Protein AF-A0A2E5JDM8-F1 (afdb_monomer_lite)

Secondary structure (DSSP, 8-state):
-EEEEEEE-TTSSHHHHHHHHHHTT-SSEEEEEEETTEEEEEETTEEEEEEEEET-GGGHHHHHHHHHT-SEEEEEESSSTTHHHHHHHHHHH-TT--EEEEE--TT-TTS---S--SEE-BTTTTBSGGGHHHHHGGGSPPPSS---HHHHHHHHHHHHTT--

pLDDT: mean 77.72, std 14.6, range [31.81, 95.44]

Structure (mmCIF, N/CA/C/O backbone):
data_AF-A0A2E5JDM8-F1
#
_entry.id   AF-A0A2E5JDM8-F1
#
loop_
_atom_site.group_PDB
_atom_site.id
_atom_site.type_symbol
_atom_site.label_atom_id
_atom_site.label_alt_id
_atom_site.label_comp_id
_atom_site.label_asym_id
_atom_site.label_entity_id
_atom_site.label_seq_id
_atom_site.pdbx_PDB_ins_code
_atom_site.Cartn_x
_atom_site.Cartn_y
_atom_site.Cartn_z
_atom_site.occupancy
_atom_site.B_iso_or_equiv
_atom_site.auth_seq_id
_atom_site.auth_comp_id
_atom_site.auth_asym_id
_atom_site.auth_atom_id
_atom_site.pdbx_PDB_model_num
ATOM 1 N N . MET A 1 1 ? -10.784 5.449 12.314 1.00 76.56 1 MET A N 1
ATOM 2 C CA . MET A 1 1 ? -9.840 5.458 11.168 1.00 76.56 1 MET A CA 1
ATOM 3 C C . MET A 1 1 ? -9.690 4.045 10.631 1.00 76.56 1 MET A C 1
ATOM 5 O O . MET A 1 1 ? -9.715 3.125 11.434 1.00 76.56 1 MET A O 1
ATOM 9 N N . GLN A 1 2 ? -9.542 3.880 9.316 1.00 86.88 2 GLN A N 1
ATOM 10 C CA . GLN A 1 2 ? -9.219 2.594 8.688 1.00 86.88 2 GLN A CA 1
ATOM 11 C C . GLN A 1 2 ? -7.742 2.549 8.290 1.00 86.88 2 GLN A C 1
ATOM 13 O O . GLN A 1 2 ? -7.197 3.552 7.832 1.00 86.88 2 GLN A O 1
ATOM 18 N N . ASN A 1 3 ? -7.095 1.401 8.435 1.00 87.00 3 ASN A N 1
ATOM 19 C CA . ASN A 1 3 ? -5.678 1.216 8.151 1.00 87.00 3 ASN A CA 1
ATOM 20 C C . ASN A 1 3 ? -5.472 0.479 6.829 1.00 87.00 3 ASN A C 1
ATOM 22 O O . ASN A 1 3 ? -5.882 -0.674 6.676 1.00 87.00 3 ASN A O 1
ATOM 26 N N . ILE A 1 4 ? -4.782 1.133 5.894 1.00 91.00 4 ILE A N 1
ATOM 27 C CA . ILE A 1 4 ? -4.318 0.517 4.653 1.00 91.00 4 ILE A CA 1
ATOM 28 C C . ILE A 1 4 ? -2.809 0.324 4.727 1.00 91.00 4 ILE A C 1
ATOM 30 O O . ILE A 1 4 ? -2.048 1.275 4.926 1.00 91.00 4 ILE A O 1
ATOM 34 N N . ILE A 1 5 ? -2.373 -0.914 4.517 1.00 89.12 5 ILE A N 1
ATOM 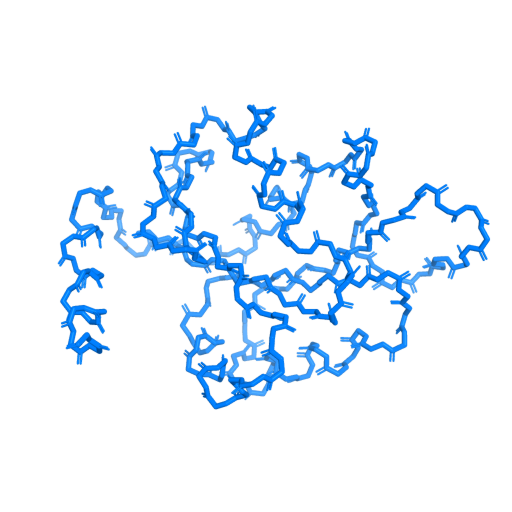35 C CA . ILE A 1 5 ? -0.952 -1.263 4.500 1.00 89.12 5 ILE A CA 1
ATOM 36 C C . ILE A 1 5 ? -0.479 -1.399 3.064 1.00 89.12 5 ILE A C 1
ATOM 38 O O . ILE A 1 5 ? -1.120 -2.063 2.251 1.00 89.12 5 ILE A O 1
ATOM 42 N N . ILE A 1 6 ? 0.674 -0.805 2.769 1.00 89.62 6 ILE A N 1
ATOM 43 C CA . ILE A 1 6 ? 1.306 -0.891 1.458 1.00 89.62 6 ILE A CA 1
ATOM 44 C C . ILE A 1 6 ? 2.522 -1.807 1.562 1.00 89.62 6 ILE A C 1
ATOM 46 O O . ILE A 1 6 ? 3.489 -1.479 2.248 1.00 89.62 6 ILE A O 1
ATOM 50 N N . ILE A 1 7 ? 2.489 -2.946 0.871 1.00 88.31 7 ILE A N 1
ATOM 51 C CA . ILE A 1 7 ? 3.557 -3.958 0.875 1.00 88.31 7 ILE A CA 1
ATOM 52 C C . ILE A 1 7 ? 4.118 -4.195 -0.521 1.00 88.31 7 ILE A C 1
ATOM 54 O O . ILE A 1 7 ? 3.534 -3.763 -1.508 1.00 88.31 7 ILE A O 1
ATOM 58 N N . GLY A 1 8 ? 5.283 -4.832 -0.607 1.00 86.56 8 GLY A N 1
ATOM 59 C CA . GLY A 1 8 ? 5.946 -5.148 -1.870 1.00 86.56 8 GLY A CA 1
ATOM 60 C C . GLY A 1 8 ? 7.461 -5.036 -1.768 1.00 86.56 8 GLY A C 1
ATOM 61 O O . GLY A 1 8 ? 7.989 -4.542 -0.764 1.00 86.56 8 GLY A O 1
ATOM 62 N N . ASP A 1 9 ? 8.168 -5.393 -2.832 1.00 84.50 9 ASP A N 1
ATOM 63 C CA . ASP A 1 9 ? 9.635 -5.424 -2.831 1.00 84.50 9 ASP A CA 1
ATOM 64 C C . ASP A 1 9 ? 10.264 -4.032 -2.695 1.00 84.50 9 ASP A C 1
ATOM 66 O O . ASP A 1 9 ? 9.634 -2.982 -2.889 1.00 84.50 9 ASP A O 1
ATOM 70 N N . GLN A 1 10 ? 11.541 -3.983 -2.332 1.00 83.25 10 GLN A N 1
ATOM 71 C CA . GLN A 1 10 ? 12.275 -2.725 -2.308 1.00 83.25 10 GLN A CA 1
ATOM 72 C C . GLN A 1 10 ? 12.362 -2.126 -3.724 1.00 83.25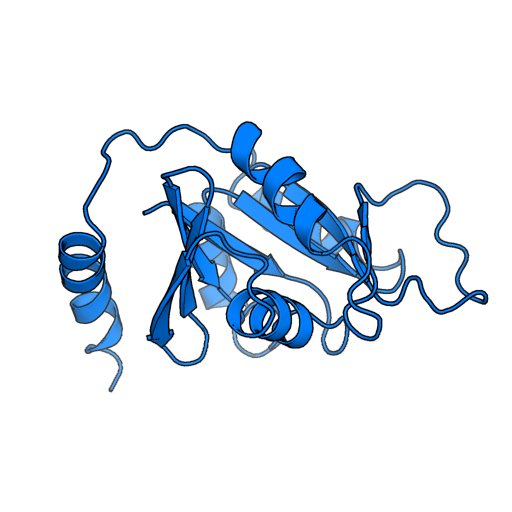 10 GLN A C 1
ATOM 74 O O . GLN A 1 10 ? 12.614 -2.820 -4.698 1.00 83.25 10 GLN A O 1
ATOM 79 N N . GLY A 1 11 ? 12.151 -0.811 -3.852 1.00 84.12 11 GLY A N 1
ATOM 80 C CA . GLY A 1 11 ? 12.300 -0.114 -5.139 1.00 84.12 11 GLY A CA 1
ATOM 81 C C . GLY A 1 11 ? 11.108 -0.214 -6.103 1.00 84.12 11 GLY A C 1
ATOM 82 O O . GLY A 1 11 ? 11.152 0.391 -7.177 1.00 84.12 11 GLY A O 1
ATOM 83 N N . VAL A 1 12 ? 10.014 -0.883 -5.719 1.00 87.88 12 VAL A N 1
ATOM 84 C CA . VAL A 1 12 ? 8.773 -0.949 -6.526 1.00 87.88 12 VAL A CA 1
ATOM 85 C C . VAL A 1 12 ? 7.971 0.358 -6.526 1.00 87.88 12 VAL A C 1
ATOM 87 O O . VAL A 1 12 ? 7.095 0.533 -7.362 1.00 87.88 12 VAL A O 1
ATOM 90 N N . GLY A 1 13 ? 8.264 1.302 -5.620 1.00 86.31 13 GLY A N 1
ATOM 91 C CA . GLY A 1 13 ? 7.671 2.651 -5.617 1.00 86.31 13 GLY A CA 1
ATOM 92 C C . GLY A 1 13 ? 6.518 2.906 -4.635 1.00 86.31 13 GLY A C 1
ATOM 93 O O . GLY A 1 13 ? 5.721 3.806 -4.885 1.00 86.31 13 GLY A O 1
ATOM 94 N N . LYS A 1 14 ? 6.453 2.173 -3.514 1.00 89.25 14 LYS A N 1
ATOM 95 C CA . LYS A 1 14 ? 5.489 2.395 -2.411 1.00 89.25 14 LYS A CA 1
ATOM 96 C C . LYS A 1 14 ? 5.560 3.814 -1.836 1.00 89.25 14 LYS A C 1
ATOM 98 O O . LYS A 1 14 ? 4.589 4.557 -1.926 1.00 89.25 14 LYS A O 1
ATOM 103 N N . SER A 1 15 ? 6.750 4.240 -1.407 1.00 86.75 15 SER A N 1
ATOM 104 C CA . SER A 1 15 ? 6.951 5.593 -0.881 1.00 86.75 15 SER A CA 1
ATOM 105 C C . SER A 1 15 ? 6.680 6.669 -1.917 1.00 86.75 15 SER A C 1
ATOM 107 O O . SER A 1 15 ? 6.097 7.701 -1.608 1.00 86.75 15 SER A O 1
ATOM 109 N N . SER A 1 16 ? 7.024 6.412 -3.181 1.00 89.00 16 SER A N 1
ATOM 110 C CA . SER A 1 16 ? 6.682 7.323 -4.273 1.00 89.00 16 SER A CA 1
ATOM 111 C C . SER A 1 16 ? 5.170 7.450 -4.451 1.00 89.00 16 SER A C 1
ATOM 113 O O . SER A 1 16 ? 4.689 8.550 -4.690 1.00 89.00 16 SER A O 1
ATOM 115 N N . PHE A 1 17 ? 4.411 6.362 -4.315 1.00 89.19 17 PHE A N 1
ATOM 116 C CA . PHE A 1 17 ? 2.952 6.402 -4.372 1.00 89.19 17 PHE A CA 1
ATOM 117 C C . PHE A 1 17 ? 2.358 7.230 -3.229 1.00 89.19 17 PHE A C 1
ATOM 119 O O . PHE A 1 17 ? 1.569 8.137 -3.482 1.00 89.19 17 PHE A O 1
ATOM 126 N N . VAL A 1 18 ? 2.791 6.987 -1.991 1.00 88.12 18 VAL A N 1
ATOM 127 C CA . VAL A 1 18 ? 2.323 7.729 -0.809 1.00 88.12 18 VAL A CA 1
ATOM 128 C C . VAL A 1 18 ? 2.670 9.210 -0.904 1.00 88.12 18 VAL A C 1
ATOM 130 O O . VAL A 1 18 ? 1.816 10.072 -0.693 1.00 88.12 18 VAL A O 1
ATOM 133 N N . GLN A 1 19 ? 3.901 9.528 -1.303 1.00 85.88 19 GLN A N 1
ATOM 134 C CA . GLN A 1 19 ? 4.309 10.906 -1.559 1.00 85.88 19 GLN A CA 1
ATOM 135 C C . GLN A 1 19 ? 3.442 11.545 -2.641 1.00 85.88 19 GLN A C 1
ATOM 137 O O . GLN A 1 19 ? 3.005 12.677 -2.473 1.00 85.88 19 GLN A O 1
ATOM 142 N N . ARG A 1 20 ? 3.141 10.847 -3.741 1.00 86.62 20 ARG A N 1
ATOM 143 C CA . ARG A 1 20 ? 2.272 11.387 -4.796 1.00 86.62 20 ARG A CA 1
ATOM 144 C C . ARG A 1 20 ? 0.840 11.607 -4.321 1.00 86.62 20 ARG A C 1
ATOM 146 O O . ARG A 1 20 ? 0.277 12.644 -4.649 1.00 86.62 20 ARG A O 1
ATOM 153 N N . LEU A 1 21 ? 0.276 10.704 -3.523 1.00 82.56 21 LEU A N 1
ATOM 154 C CA . LEU A 1 21 ? -1.054 10.903 -2.947 1.00 82.56 21 LEU A CA 1
ATOM 155 C C . LEU A 1 21 ? -1.107 12.127 -2.026 1.00 82.56 21 LEU A C 1
ATOM 157 O O . LEU A 1 21 ? -2.056 12.900 -2.107 1.00 82.56 21 LEU A O 1
ATOM 161 N N . THR A 1 22 ? -0.077 12.331 -1.201 1.00 77.62 22 THR A N 1
ATOM 162 C CA . THR A 1 22 ? -0.029 13.439 -0.232 1.00 77.62 22 THR A CA 1
ATOM 163 C C . THR A 1 22 ? 0.378 14.782 -0.849 1.00 77.62 22 THR A C 1
ATOM 165 O O . THR A 1 22 ? -0.023 15.824 -0.340 1.00 77.62 22 THR A O 1
ATOM 168 N N . THR A 1 23 ? 1.138 14.788 -1.952 1.00 75.38 23 THR A N 1
ATOM 169 C CA . THR A 1 23 ? 1.639 16.021 -2.600 1.00 75.38 23 THR A CA 1
ATOM 170 C C . THR A 1 23 ? 0.802 16.511 -3.781 1.00 75.38 23 THR A C 1
ATOM 172 O O . THR A 1 23 ? 0.736 17.717 -3.997 1.00 75.38 23 THR A O 1
ATOM 175 N N . ASN A 1 24 ? 0.165 15.621 -4.552 1.00 61.72 24 ASN A N 1
ATOM 176 C CA . ASN A 1 24 ? -0.508 15.979 -5.812 1.00 61.72 24 ASN A CA 1
ATOM 177 C C . ASN A 1 24 ? -2.042 16.112 -5.705 1.00 61.72 24 ASN A C 1
ATOM 179 O O . ASN A 1 24 ? -2.734 15.975 -6.712 1.00 61.72 24 ASN A O 1
ATOM 183 N N . THR A 1 25 ? -2.603 16.413 -4.526 1.00 55.12 25 THR A N 1
ATOM 184 C CA . THR A 1 25 ? -4.057 16.685 -4.349 1.00 55.12 25 THR A CA 1
ATOM 185 C C . THR A 1 25 ? -4.988 15.564 -4.853 1.00 55.12 25 THR A C 1
ATOM 187 O O . THR A 1 25 ? -6.139 15.816 -5.190 1.00 55.12 25 THR A O 1
ATOM 190 N N . PHE A 1 26 ? -4.511 14.313 -4.928 1.00 53.72 26 PHE A N 1
ATOM 191 C CA . PHE A 1 26 ? -5.338 13.172 -5.354 1.00 53.72 26 PHE A CA 1
ATOM 192 C C . PHE A 1 26 ? -6.226 12.626 -4.226 1.00 53.72 26 PHE A C 1
ATOM 194 O O . PHE A 1 26 ? -7.246 11.998 -4.500 1.00 53.72 26 PHE A O 1
ATOM 201 N N . SER A 1 27 ? -5.855 12.853 -2.961 1.00 56.38 27 SER A N 1
ATOM 202 C CA . SER A 1 27 ? -6.759 12.678 -1.821 1.00 56.38 27 SER A CA 1
ATOM 203 C C . SER A 1 27 ? -7.633 13.921 -1.673 1.00 56.38 27 SER A C 1
ATOM 205 O O . SER A 1 27 ? -7.091 15.027 -1.712 1.00 56.38 27 SER A O 1
ATOM 207 N N . GLU A 1 28 ? -8.934 13.747 -1.435 1.00 57.44 28 GLU A N 1
ATOM 208 C CA . GLU A 1 28 ? -9.872 14.859 -1.207 1.00 57.44 28 GLU A CA 1
ATOM 209 C C . GLU A 1 28 ? -9.386 15.799 -0.089 1.00 57.44 28 GLU A C 1
ATOM 211 O O . GLU A 1 28 ? -9.562 17.010 -0.204 1.00 57.44 28 GLU A O 1
ATOM 216 N N . THR A 1 29 ? -8.649 15.280 0.902 1.00 68.19 29 THR A N 1
ATOM 217 C CA . THR A 1 29 ? -7.929 16.101 1.888 1.00 68.19 29 THR A CA 1
ATOM 218 C C . THR A 1 29 ? -6.798 15.288 2.529 1.00 68.19 29 THR A C 1
ATOM 220 O O . THR A 1 29 ? -7.041 14.409 3.353 1.00 68.19 29 THR A O 1
ATOM 223 N N . TYR A 1 30 ? -5.530 15.546 2.182 1.00 78.31 30 TYR A N 1
ATOM 224 C CA . TYR A 1 30 ? -4.424 15.093 3.040 1.00 78.31 30 TYR A CA 1
ATOM 225 C C . TYR A 1 30 ? -4.544 15.826 4.380 1.00 78.31 30 TYR A C 1
ATOM 227 O O . TYR A 1 30 ? -4.636 17.054 4.396 1.00 78.31 30 TYR A O 1
ATOM 235 N N . ILE A 1 31 ? -4.569 15.083 5.490 1.00 78.62 31 ILE A N 1
ATOM 236 C CA . ILE A 1 31 ? -4.795 15.659 6.820 1.00 78.62 31 ILE A CA 1
ATOM 237 C C . ILE A 1 31 ? -3.453 15.982 7.468 1.00 78.62 31 ILE A C 1
ATOM 239 O O . ILE A 1 31 ? -3.152 17.142 7.745 1.00 78.62 31 ILE A O 1
ATOM 243 N N . CYS A 1 32 ? -2.640 14.958 7.725 1.00 74.06 32 CYS A N 1
ATOM 244 C CA . CYS A 1 32 ? -1.335 15.117 8.355 1.00 74.06 32 CYS A CA 1
ATOM 245 C C . CYS A 1 32 ? -0.481 13.849 8.230 1.00 74.06 32 CYS A C 1
ATOM 247 O O . CYS A 1 32 ? -0.959 12.763 7.907 1.00 74.06 32 CYS A O 1
ATOM 249 N N . THR A 1 33 ? 0.810 13.990 8.520 1.00 74.19 33 THR A N 1
ATOM 250 C CA . THR A 1 33 ? 1.733 12.869 8.704 1.00 74.19 33 THR A CA 1
ATOM 251 C C . THR A 1 33 ? 1.855 12.637 10.203 1.00 74.19 33 THR A C 1
ATOM 253 O O . THR A 1 33 ? 2.251 13.547 10.930 1.00 74.19 33 THR A O 1
ATOM 256 N N . LEU A 1 34 ? 1.463 11.449 10.662 1.00 71.81 34 LEU A N 1
ATOM 257 C CA . LEU A 1 34 ? 1.464 11.085 12.082 1.00 71.81 34 LEU A CA 1
ATOM 258 C C . LEU A 1 34 ? 2.847 10.612 12.524 1.00 71.81 34 LEU A C 1
ATOM 260 O O . LEU A 1 34 ? 3.327 10.979 13.593 1.00 71.81 34 LEU A O 1
ATOM 264 N N . THR A 1 35 ? 3.502 9.817 11.679 1.00 69.75 35 THR A N 1
ATOM 265 C CA . THR A 1 35 ? 4.882 9.355 11.863 1.00 69.75 35 THR A CA 1
ATOM 266 C C . THR A 1 35 ? 5.586 9.331 10.512 1.00 69.75 35 THR A C 1
ATOM 268 O O . THR A 1 35 ? 4.951 9.525 9.479 1.00 69.75 35 THR A O 1
ATOM 271 N N . LYS A 1 36 ? 6.896 9.060 10.499 1.00 71.88 36 LYS A N 1
ATOM 272 C CA . LYS A 1 36 ? 7.682 8.961 9.259 1.00 71.88 36 LYS A CA 1
ATOM 273 C C . LYS A 1 36 ? 7.024 8.073 8.191 1.00 71.88 36 LYS A C 1
ATOM 275 O O . LYS A 1 36 ? 7.136 8.394 7.015 1.00 71.88 36 LYS A O 1
ATOM 280 N N . ASP A 1 37 ? 6.349 7.006 8.618 1.00 77.81 37 ASP A N 1
ATOM 281 C CA . ASP A 1 37 ? 5.802 5.974 7.739 1.00 77.81 37 ASP A CA 1
ATOM 282 C C . ASP A 1 37 ? 4.264 5.847 7.853 1.00 77.81 37 ASP A C 1
ATOM 284 O O . ASP A 1 37 ? 3.706 4.867 7.362 1.00 77.81 37 ASP A O 1
ATOM 288 N N . LEU A 1 38 ? 3.570 6.798 8.502 1.00 81.81 38 LEU A N 1
ATOM 289 C CA . LEU A 1 38 ? 2.104 6.816 8.641 1.00 81.81 38 LEU A CA 1
ATOM 290 C C . LEU A 1 38 ? 1.520 8.172 8.241 1.00 81.81 38 LEU A C 1
ATOM 292 O O . LEU A 1 38 ? 1.731 9.187 8.913 1.00 81.81 38 LEU A O 1
ATOM 296 N N . HIS A 1 39 ? 0.707 8.160 7.188 1.00 85.06 39 HIS A N 1
ATOM 297 C CA . HIS A 1 39 ? 0.060 9.349 6.641 1.00 85.06 39 HIS A CA 1
ATOM 298 C C . HIS A 1 39 ? -1.457 9.227 6.736 1.00 85.06 39 HIS A C 1
ATOM 300 O O . HIS A 1 39 ? -2.029 8.231 6.300 1.00 85.06 39 HIS A O 1
ATOM 306 N N . LEU A 1 40 ? -2.108 10.247 7.285 1.00 85.12 40 LEU A N 1
ATOM 307 C CA . LEU A 1 40 ? -3.554 10.307 7.425 1.00 85.12 40 LEU A CA 1
ATOM 308 C C . LEU A 1 40 ? -4.156 11.109 6.268 1.00 85.12 40 LEU A C 1
ATOM 310 O O . LEU A 1 40 ? -3.810 12.276 6.056 1.00 85.12 40 LEU A O 1
ATOM 314 N N . ILE A 1 41 ? -5.075 10.484 5.541 1.00 86.75 41 ILE A N 1
ATOM 315 C CA . ILE A 1 41 ? -5.836 11.109 4.459 1.00 86.75 41 ILE A CA 1
ATOM 316 C C . ILE A 1 41 ? -7.335 10.962 4.704 1.00 86.75 41 ILE A C 1
ATOM 318 O O . ILE A 1 41 ? -7.789 10.029 5.370 1.00 86.75 41 ILE A O 1
ATOM 322 N N . GLU A 1 42 ? -8.105 11.867 4.122 1.00 85.62 42 GLU A N 1
ATOM 323 C CA . GLU A 1 42 ? -9.540 11.720 3.940 1.00 85.62 42 GLU A CA 1
ATOM 324 C C . GLU A 1 42 ? -9.838 11.321 2.494 1.00 85.62 42 GLU A C 1
ATOM 326 O O . GLU A 1 42 ? -9.301 11.900 1.542 1.00 85.62 42 GLU A O 1
ATOM 331 N N . PHE A 1 43 ? -10.681 10.306 2.334 1.00 85.62 43 PHE A N 1
ATOM 332 C CA . PHE A 1 43 ? -11.139 9.840 1.033 1.00 85.62 43 PHE A CA 1
ATOM 333 C C . PHE A 1 43 ? -12.602 9.409 1.124 1.00 85.62 43 PHE A C 1
ATOM 335 O O . PHE A 1 43 ? -12.923 8.494 1.887 1.00 85.62 43 PHE A O 1
ATOM 342 N N . GLN A 1 44 ? -13.490 10.046 0.357 1.00 83.94 44 GLN A N 1
ATOM 343 C CA . GLN A 1 44 ? -14.928 9.753 0.338 1.00 83.94 44 GLN A CA 1
ATOM 344 C C . GLN A 1 44 ? -15.558 9.777 1.744 1.00 83.94 44 GLN A C 1
ATOM 346 O O . GLN A 1 44 ? -16.327 8.887 2.116 1.00 83.94 44 GLN A O 1
ATOM 351 N N . GLY A 1 45 ? -15.181 10.770 2.558 1.00 80.38 45 GLY A N 1
ATOM 352 C CA . GLY A 1 45 ? -15.648 10.927 3.943 1.00 80.38 45 GLY A CA 1
ATOM 353 C C . GLY A 1 45 ? -15.122 9.874 4.927 1.00 80.38 45 GLY A C 1
ATOM 354 O O . GLY A 1 45 ? -15.638 9.758 6.039 1.00 80.38 45 GLY A O 1
ATOM 355 N N . ARG A 1 46 ? -14.117 9.076 4.539 1.00 83.94 46 ARG A N 1
ATOM 356 C CA . ARG A 1 46 ? -13.446 8.105 5.413 1.00 83.94 46 ARG A CA 1
ATOM 357 C C . ARG A 1 46 ? -12.035 8.565 5.750 1.00 83.94 46 ARG A C 1
ATOM 359 O O . ARG A 1 46 ? -11.278 8.961 4.868 1.00 83.94 46 ARG A O 1
ATOM 366 N N . TYR A 1 47 ? -11.660 8.428 7.020 1.00 85.38 47 TYR A N 1
ATOM 367 C CA . TYR A 1 47 ? -10.293 8.661 7.485 1.00 85.38 47 TYR A CA 1
ATOM 368 C C . TYR A 1 47 ? -9.444 7.404 7.331 1.00 85.38 47 TYR A C 1
ATOM 370 O O . TYR A 1 47 ? -9.7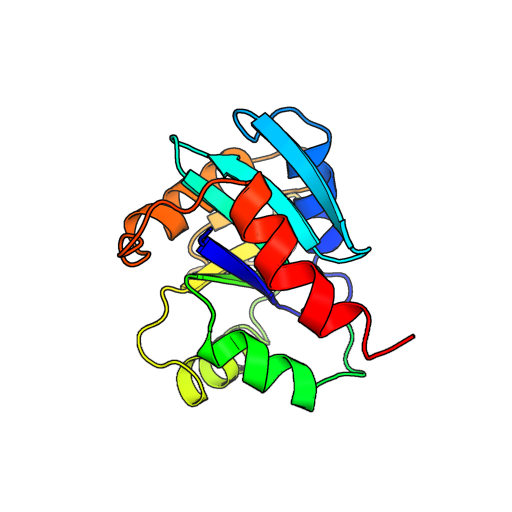52 6.370 7.936 1.00 85.38 47 TYR A O 1
ATOM 378 N N . ILE A 1 48 ? -8.371 7.512 6.553 1.00 87.50 48 ILE A N 1
ATOM 379 C CA . ILE A 1 48 ? -7.507 6.400 6.163 1.00 87.50 48 ILE A CA 1
ATOM 380 C C . ILE A 1 48 ? -6.072 6.682 6.597 1.00 87.50 48 ILE A C 1
ATOM 382 O O . ILE A 1 48 ? -5.474 7.674 6.185 1.00 87.50 48 ILE A O 1
ATOM 386 N N . GLY A 1 49 ? -5.508 5.775 7.391 1.00 87.69 49 GLY A N 1
ATOM 387 C CA . GLY A 1 49 ? -4.081 5.721 7.681 1.00 87.69 49 GLY A CA 1
ATOM 388 C C . GLY A 1 49 ? -3.356 4.884 6.629 1.00 87.69 49 GLY A C 1
ATOM 389 O O . GLY A 1 49 ? -3.606 3.684 6.516 1.00 87.69 49 GLY A O 1
ATOM 390 N N . LEU A 1 50 ? -2.466 5.509 5.860 1.00 88.56 50 LEU A N 1
ATOM 391 C CA . LEU A 1 50 ? -1.581 4.858 4.896 1.00 88.56 50 LEU A CA 1
ATOM 392 C C . LEU A 1 50 ? -0.236 4.536 5.551 1.00 88.56 50 LEU A C 1
ATOM 394 O O . LEU A 1 50 ? 0.471 5.451 5.977 1.00 88.56 50 LEU A O 1
ATOM 398 N N . HIS A 1 51 ? 0.126 3.253 5.583 1.00 86.38 51 HIS A N 1
ATOM 399 C CA . HIS A 1 51 ? 1.370 2.765 6.188 1.00 86.38 51 HIS A CA 1
ATOM 400 C C . HIS A 1 51 ? 2.435 2.461 5.114 1.00 86.38 51 HIS A C 1
ATOM 402 O O . HIS A 1 51 ? 2.292 1.501 4.352 1.00 86.38 51 HIS A O 1
ATOM 408 N N . ASP A 1 52 ? 3.513 3.257 5.065 1.00 79.50 52 ASP A N 1
ATOM 409 C CA . ASP A 1 52 ? 4.607 3.213 4.067 1.00 79.50 52 ASP A CA 1
ATOM 410 C C . ASP A 1 52 ? 5.876 2.470 4.546 1.00 79.50 52 ASP A C 1
ATOM 412 O O . ASP A 1 52 ? 6.983 2.677 4.057 1.00 79.50 52 ASP A O 1
ATOM 416 N N . HIS A 1 53 ? 5.761 1.561 5.513 1.00 69.38 53 HIS A N 1
ATOM 417 C CA . HIS A 1 53 ? 6.910 0.765 5.977 1.00 69.38 53 HIS A CA 1
ATOM 418 C C . HIS A 1 53 ? 6.988 -0.640 5.350 1.00 69.38 53 HIS A C 1
ATOM 420 O O . HIS A 1 53 ? 7.936 -1.388 5.620 1.00 69.38 53 HIS A O 1
ATOM 426 N N . GLY A 1 54 ? 6.039 -1.053 4.499 1.00 59.22 54 GLY A N 1
ATOM 427 C CA . GLY A 1 54 ? 5.937 -2.440 4.008 1.00 59.22 54 GLY A CA 1
ATOM 428 C C . GLY A 1 54 ? 7.000 -2.883 2.993 1.00 59.22 54 GLY A C 1
ATOM 429 O O . GLY A 1 54 ? 6.783 -3.843 2.263 1.00 59.22 54 GLY A O 1
ATOM 430 N N . GLY A 1 55 ? 8.149 -2.197 2.926 1.00 50.03 55 GLY A N 1
ATOM 431 C CA . GLY A 1 55 ? 9.255 -2.487 2.005 1.00 50.03 55 GLY A CA 1
ATOM 432 C C . GLY A 1 55 ? 10.624 -2.711 2.639 1.00 50.03 55 GLY A C 1
ATOM 433 O O . GLY A 1 55 ? 11.497 -3.242 1.967 1.00 50.03 55 GLY A O 1
ATOM 434 N N . CYS A 1 56 ? 10.844 -2.350 3.909 1.00 50.78 56 CYS A N 1
ATOM 435 C CA . CYS A 1 56 ? 12.142 -2.592 4.547 1.00 50.78 56 CYS A CA 1
ATOM 436 C C . CYS A 1 56 ? 12.189 -3.997 5.163 1.00 50.78 56 CYS A C 1
ATOM 438 O O . CYS A 1 56 ? 11.469 -4.264 6.127 1.00 50.78 56 CYS A O 1
ATOM 440 N N . GLU A 1 57 ? 12.992 -4.900 4.592 1.00 53.53 57 GLU A N 1
ATOM 441 C CA . GLU A 1 57 ? 13.156 -6.312 5.002 1.00 53.53 57 GLU A CA 1
ATOM 442 C C . GLU A 1 57 ? 13.497 -6.500 6.493 1.00 53.53 57 GLU A C 1
ATOM 444 O O . GLU A 1 57 ? 13.270 -7.564 7.061 1.00 53.53 57 GLU A O 1
ATOM 449 N N . ARG A 1 58 ? 13.977 -5.447 7.165 1.00 48.03 58 ARG A N 1
ATOM 450 C CA . ARG A 1 58 ? 14.438 -5.472 8.560 1.00 48.03 58 ARG A CA 1
ATOM 451 C C . ARG A 1 58 ? 13.371 -5.727 9.631 1.00 48.03 58 ARG A C 1
ATOM 453 O O . ARG A 1 58 ? 13.743 -5.889 10.787 1.00 48.03 58 ARG A O 1
ATOM 460 N N . TYR A 1 59 ? 12.082 -5.781 9.287 1.00 51.62 59 TYR A N 1
ATOM 461 C CA . TYR A 1 59 ? 10.993 -5.815 10.276 1.00 51.62 59 TYR A CA 1
ATOM 462 C C . TYR A 1 59 ? 9.924 -6.878 9.995 1.00 51.62 59 TYR A C 1
ATOM 464 O O . TYR A 1 59 ? 8.729 -6.635 10.163 1.00 51.62 59 TYR A O 1
ATOM 472 N N . HIS A 1 60 ? 10.346 -8.070 9.567 1.00 55.12 60 HIS A N 1
ATOM 473 C CA . HIS A 1 60 ? 9.440 -9.166 9.208 1.00 55.12 60 HIS A CA 1
ATOM 474 C C . HIS A 1 60 ? 8.414 -9.513 10.308 1.00 55.12 60 HIS A C 1
ATOM 476 O O . HIS A 1 60 ? 7.253 -9.761 9.993 1.00 55.12 60 HIS A O 1
ATOM 482 N N . SER A 1 61 ? 8.809 -9.456 11.585 1.00 51.22 61 SER A N 1
ATOM 483 C CA . SER A 1 61 ? 7.941 -9.763 12.734 1.00 51.22 61 SER A CA 1
ATOM 484 C C . SER A 1 61 ? 6.938 -8.651 13.060 1.00 51.22 61 SER A C 1
ATOM 486 O O . SER A 1 61 ? 5.806 -8.937 13.432 1.00 51.22 61 SER A O 1
ATOM 488 N N . LEU A 1 62 ? 7.313 -7.375 12.886 1.00 52.56 62 LEU A N 1
ATOM 489 C CA . LEU A 1 62 ? 6.373 -6.261 13.081 1.00 52.56 62 LEU A CA 1
ATOM 490 C C . LEU A 1 62 ? 5.293 -6.273 11.993 1.00 52.56 62 LEU A C 1
ATOM 492 O O . LEU A 1 62 ? 4.127 -6.029 12.286 1.00 52.56 62 LEU A O 1
ATOM 496 N N . ARG A 1 63 ? 5.652 -6.636 10.753 1.00 62.22 63 ARG A N 1
ATOM 497 C CA . ARG A 1 63 ? 4.716 -6.716 9.618 1.00 62.22 63 ARG A CA 1
ATOM 498 C C . ARG A 1 63 ? 3.523 -7.644 9.873 1.00 62.22 63 ARG A C 1
ATOM 500 O O . ARG A 1 63 ? 2.412 -7.266 9.519 1.00 62.22 63 ARG A O 1
ATOM 507 N N . GLN A 1 64 ? 3.732 -8.791 10.523 1.00 63.19 64 GLN A N 1
ATOM 508 C CA . GLN A 1 64 ? 2.656 -9.745 10.837 1.00 63.19 64 GLN A CA 1
ATOM 509 C C . GLN A 1 64 ? 1.575 -9.126 11.733 1.00 63.19 64 GLN A C 1
ATOM 511 O O . GLN A 1 64 ? 0.383 -9.266 11.461 1.00 63.19 64 GLN A O 1
ATOM 516 N N . LEU A 1 65 ? 1.985 -8.361 12.753 1.00 60.88 65 LEU A N 1
ATOM 517 C CA . LEU A 1 65 ? 1.048 -7.680 13.648 1.00 60.88 65 LEU A CA 1
ATOM 518 C C . LEU A 1 65 ? 0.206 -6.643 12.894 1.00 60.88 65 LEU A C 1
ATOM 520 O O . LEU A 1 65 ? -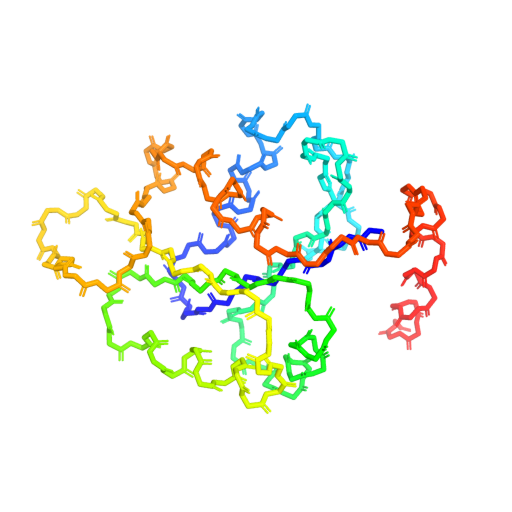0.993 -6.524 13.137 1.00 60.88 65 LEU A O 1
ATOM 524 N N . HIS A 1 66 ? 0.812 -5.926 11.944 1.00 71.50 66 HIS A N 1
ATOM 525 C CA . HIS A 1 66 ? 0.078 -4.967 11.126 1.00 71.50 66 HIS A CA 1
ATOM 526 C C . HIS A 1 66 ? -0.928 -5.672 10.197 1.00 71.50 66 HIS A C 1
ATOM 528 O O . HIS A 1 66 ? -2.066 -5.218 10.106 1.00 71.50 66 HIS A O 1
ATOM 534 N N . TYR A 1 67 ? -0.579 -6.802 9.566 1.00 78.44 67 TYR A N 1
ATOM 535 C CA . TYR A 1 67 ? -1.491 -7.532 8.662 1.00 78.44 67 TYR A CA 1
ATOM 536 C C . TYR A 1 67 ? -2.784 -7.970 9.354 1.00 78.44 67 TYR A C 1
ATOM 538 O O . TYR A 1 67 ? -3.873 -7.823 8.793 1.00 78.44 67 TYR A O 1
ATOM 546 N N . LYS A 1 68 ? -2.676 -8.429 10.604 1.00 76.06 68 LYS A N 1
ATOM 547 C CA . LYS A 1 68 ? -3.821 -8.851 11.417 1.00 76.06 68 LYS A CA 1
ATOM 548 C C . LYS A 1 68 ? -4.858 -7.743 11.636 1.00 76.06 68 LYS A C 1
ATOM 550 O O . LYS A 1 68 ? -6.048 -8.029 11.709 1.00 76.06 68 LYS A O 1
ATOM 555 N N . HIS A 1 69 ? -4.414 -6.492 11.734 1.00 80.44 69 HIS A N 1
ATOM 556 C CA . HIS A 1 69 ? -5.267 -5.330 12.007 1.00 80.44 69 HIS A CA 1
ATOM 557 C C . HIS A 1 69 ? -5.480 -4.435 10.778 1.00 80.44 69 HIS A C 1
ATOM 559 O O . HIS A 1 69 ? -5.977 -3.318 10.900 1.00 80.44 69 HIS A O 1
ATOM 565 N N . ALA A 1 70 ? -5.091 -4.911 9.594 1.00 86.62 70 ALA A N 1
ATOM 566 C CA . ALA A 1 70 ? -5.297 -4.195 8.349 1.00 86.62 70 ALA A CA 1
ATOM 567 C C . ALA A 1 70 ? -6.770 -4.242 7.933 1.00 86.62 70 ALA A C 1
ATOM 569 O O . ALA A 1 70 ? -7.371 -5.317 7.868 1.00 86.62 70 ALA A O 1
ATOM 570 N N . ASP A 1 71 ? -7.321 -3.087 7.571 1.00 91.69 71 ASP A N 1
ATOM 571 C CA . ASP A 1 71 ? -8.645 -2.999 6.956 1.00 91.69 71 ASP A CA 1
ATOM 572 C C . ASP A 1 71 ? -8.572 -3.240 5.441 1.00 91.69 71 ASP A C 1
ATOM 574 O O . ASP A 1 71 ? -9.550 -3.666 4.825 1.00 91.69 71 ASP A O 1
ATOM 578 N N . GLY A 1 72 ? -7.407 -2.986 4.838 1.00 93.12 72 GLY A N 1
ATOM 579 C CA . GLY A 1 72 ? -7.114 -3.239 3.432 1.00 93.12 72 GLY A CA 1
ATOM 580 C C . GLY A 1 72 ? -5.613 -3.285 3.155 1.00 93.12 72 GLY A C 1
ATOM 581 O O . GLY A 1 72 ? -4.812 -2.693 3.882 1.00 93.12 72 GLY A O 1
ATOM 582 N N . VAL A 1 73 ? -5.220 -3.986 2.092 1.00 92.50 73 VAL A N 1
ATOM 583 C CA . VAL A 1 73 ? -3.808 -4.121 1.710 1.00 92.50 73 VAL A CA 1
ATOM 584 C C . VAL A 1 73 ? -3.600 -3.789 0.237 1.00 92.50 73 VAL A C 1
ATOM 586 O O . VAL A 1 73 ? -4.321 -4.269 -0.638 1.00 92.50 73 VAL A O 1
ATOM 589 N N . LEU A 1 74 ? -2.573 -2.986 -0.035 1.00 93.12 74 LEU A N 1
ATOM 590 C CA . LEU A 1 74 ? -2.060 -2.728 -1.375 1.00 93.12 74 LEU A CA 1
ATOM 591 C C . LEU A 1 74 ? -0.752 -3.494 -1.571 1.00 93.12 74 LEU A C 1
ATOM 593 O O . LEU A 1 74 ? 0.229 -3.246 -0.867 1.00 93.12 74 LEU A O 1
ATOM 597 N N . VAL A 1 75 ? -0.726 -4.398 -2.547 1.00 91.75 75 VAL A N 1
ATOM 598 C CA . VAL A 1 75 ? 0.474 -5.154 -2.927 1.00 91.75 75 VAL A CA 1
ATOM 599 C C . VAL A 1 75 ? 1.097 -4.481 -4.141 1.00 91.75 75 VAL A C 1
ATOM 601 O O . VAL A 1 75 ? 0.555 -4.563 -5.238 1.00 91.75 75 VAL A O 1
ATOM 604 N N . PHE A 1 76 ? 2.215 -3.791 -3.945 1.00 90.44 76 PHE A N 1
ATOM 605 C CA . PHE A 1 76 ? 2.953 -3.118 -5.007 1.00 90.44 76 PHE A CA 1
ATOM 606 C C . PHE A 1 76 ? 3.999 -4.038 -5.620 1.00 90.44 76 PHE A C 1
ATOM 608 O O . PHE A 1 76 ? 4.881 -4.551 -4.927 1.00 90.44 76 PHE A O 1
ATOM 615 N N . CYS A 1 77 ? 3.967 -4.151 -6.939 1.00 87.88 77 CYS A N 1
ATOM 616 C CA . CYS A 1 77 ? 4.965 -4.881 -7.707 1.00 87.88 77 CYS A CA 1
ATOM 617 C C . CYS A 1 77 ? 5.351 -4.085 -8.958 1.00 87.88 77 CYS A C 1
ATOM 619 O O . CYS A 1 77 ? 4.578 -3.257 -9.433 1.00 87.88 77 CYS A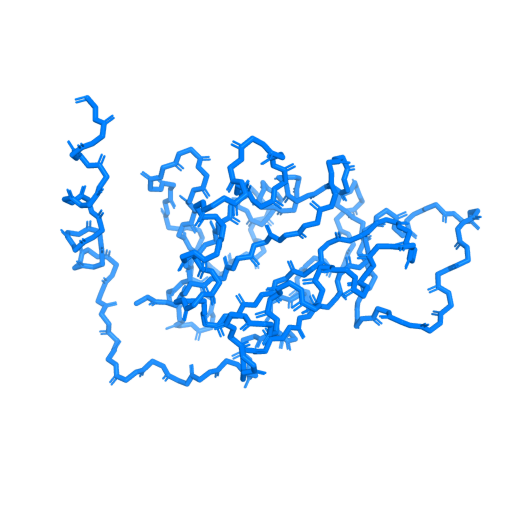 O 1
ATOM 621 N N . ASP A 1 78 ? 6.547 -4.312 -9.488 1.00 83.88 78 ASP A N 1
ATOM 622 C CA . ASP A 1 78 ? 6.960 -3.856 -10.826 1.00 83.88 78 ASP A CA 1
ATOM 623 C C . ASP A 1 78 ? 7.164 -5.021 -11.810 1.00 83.88 78 ASP A C 1
ATOM 625 O O . ASP A 1 78 ? 7.253 -4.815 -13.019 1.00 83.88 78 ASP A O 1
ATOM 629 N N . THR A 1 79 ? 7.181 -6.252 -11.296 1.00 80.25 79 THR A N 1
ATOM 630 C CA . THR A 1 79 ? 7.178 -7.504 -12.053 1.00 80.25 79 THR A CA 1
ATOM 631 C C . THR A 1 79 ? 6.168 -8.478 -11.444 1.00 80.25 79 THR A C 1
ATOM 633 O O . THR A 1 79 ? 5.560 -8.211 -10.410 1.00 80.25 79 THR A O 1
ATOM 636 N N . ARG A 1 80 ? 5.977 -9.641 -12.069 1.00 75.50 80 ARG A N 1
ATOM 637 C CA . ARG A 1 80 ? 5.019 -10.656 -11.598 1.00 75.50 80 ARG A CA 1
ATOM 638 C C . ARG A 1 80 ? 5.598 -11.647 -10.587 1.00 75.50 80 ARG A C 1
ATOM 640 O O . ARG A 1 80 ? 4.843 -12.414 -10.008 1.00 75.50 80 ARG A O 1
ATOM 647 N N . LEU A 1 81 ? 6.918 -11.665 -10.402 1.00 76.38 81 LEU A N 1
ATOM 648 C CA . LEU A 1 81 ? 7.622 -12.798 -9.791 1.00 76.38 81 LEU A CA 1
ATOM 649 C C . LEU A 1 81 ? 7.297 -13.012 -8.305 1.00 76.38 81 LEU A C 1
ATOM 651 O O . LEU A 1 81 ? 7.412 -14.136 -7.834 1.00 76.38 81 LEU A O 1
ATOM 655 N N . ASN A 1 82 ? 6.860 -11.968 -7.593 1.00 81.25 82 ASN A N 1
ATOM 656 C CA . ASN A 1 82 ? 6.699 -12.005 -6.135 1.00 81.25 82 ASN A CA 1
ATOM 657 C C . ASN A 1 82 ? 5.273 -11.706 -5.648 1.00 81.25 82 ASN A C 1
ATOM 659 O O . ASN A 1 82 ? 5.059 -11.583 -4.445 1.00 81.25 82 ASN A O 1
ATOM 663 N N . ILE A 1 83 ? 4.289 -11.587 -6.548 1.00 85.38 83 ILE A N 1
ATOM 664 C CA . ILE A 1 83 ? 2.905 -11.247 -6.167 1.00 85.38 83 ILE A CA 1
ATOM 665 C C . ILE A 1 83 ? 2.350 -12.281 -5.180 1.00 85.38 83 ILE A C 1
ATOM 667 O O . ILE A 1 83 ? 1.875 -11.909 -4.107 1.00 85.38 83 ILE A O 1
ATOM 671 N N . ASP A 1 84 ? 2.462 -13.567 -5.518 1.00 87.19 84 ASP A N 1
ATOM 672 C CA . ASP A 1 84 ? 1.884 -14.656 -4.725 1.00 87.19 84 ASP A CA 1
ATOM 673 C C . ASP A 1 84 ? 2.500 -14.730 -3.324 1.00 87.19 84 ASP A C 1
ATOM 675 O O . ASP A 1 84 ? 1.779 -14.889 -2.345 1.00 87.19 84 ASP A O 1
ATOM 679 N N . VAL A 1 85 ? 3.809 -14.483 -3.205 1.00 86.31 85 VAL A N 1
ATOM 680 C CA . VAL A 1 85 ? 4.522 -14.449 -1.916 1.00 86.31 85 VAL A CA 1
ATOM 681 C C . VAL A 1 85 ? 3.921 -13.396 -0.982 1.00 86.31 85 VAL A C 1
ATOM 683 O O . VAL A 1 85 ? 3.656 -13.669 0.191 1.00 86.31 85 VAL A O 1
ATOM 686 N N . TRP A 1 86 ? 3.676 -12.187 -1.494 1.00 87.00 86 TRP A N 1
ATOM 687 C CA . TRP A 1 86 ? 3.091 -11.104 -0.704 1.00 87.00 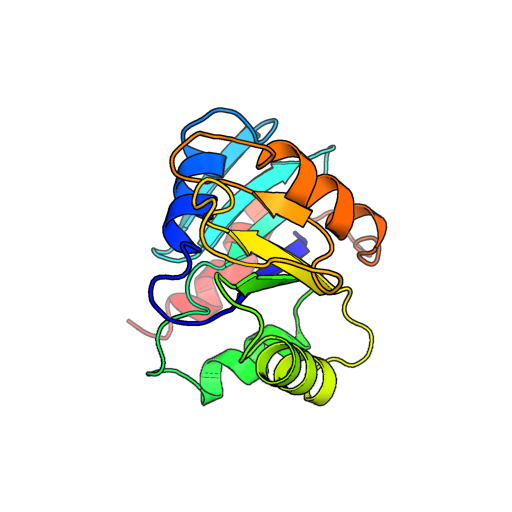86 TRP A CA 1
ATOM 688 C C . TRP A 1 86 ? 1.626 -11.365 -0.358 1.00 87.00 86 TRP A C 1
ATOM 690 O O . TRP A 1 86 ? 1.202 -11.082 0.764 1.00 87.00 86 TRP A O 1
ATOM 700 N N . VAL A 1 87 ? 0.856 -11.914 -1.298 1.00 89.38 87 VAL A N 1
ATOM 701 C CA . VAL A 1 87 ? -0.553 -12.261 -1.077 1.00 89.38 87 VAL A CA 1
ATOM 702 C C . VAL A 1 87 ? -0.680 -13.359 -0.022 1.00 89.38 87 VAL A C 1
ATOM 704 O O . VAL A 1 87 ? -1.471 -13.211 0.909 1.00 89.38 87 VAL A O 1
ATOM 707 N N . GLU A 1 88 ? 0.116 -14.424 -0.115 1.00 89.50 88 GLU A N 1
ATOM 708 C CA . GLU A 1 88 ? 0.121 -15.519 0.857 1.00 89.50 88 GLU A CA 1
ATOM 709 C C . GLU A 1 88 ? 0.509 -15.033 2.254 1.00 89.50 88 GLU A C 1
ATOM 711 O O . GLU A 1 88 ? -0.187 -15.353 3.216 1.00 89.50 88 GLU A O 1
ATOM 716 N N . ALA A 1 89 ? 1.547 -14.199 2.374 1.00 85.62 89 ALA A N 1
ATOM 717 C CA . ALA A 1 89 ? 1.970 -13.645 3.662 1.00 85.62 89 ALA A CA 1
ATOM 718 C C . ALA A 1 89 ? 0.852 -12.848 4.358 1.00 85.62 89 ALA A C 1
ATOM 720 O O . ALA A 1 89 ? 0.689 -12.926 5.574 1.00 85.62 89 ALA A O 1
ATOM 721 N N . VAL A 1 90 ? 0.052 -12.101 3.593 1.00 88.12 90 VAL A N 1
ATOM 722 C CA . VAL A 1 90 ? -1.105 -11.371 4.130 1.00 88.12 90 VAL A CA 1
ATOM 723 C C . VAL A 1 90 ? -2.228 -12.330 4.497 1.00 88.12 90 VAL A C 1
ATOM 725 O O . VAL A 1 90 ? -2.797 -12.221 5.581 1.00 88.12 90 VAL A O 1
ATOM 728 N N . LYS A 1 91 ? -2.553 -13.278 3.613 1.00 90.31 91 LYS A N 1
ATOM 729 C CA . LYS A 1 91 ? -3.665 -14.215 3.812 1.00 90.31 91 LYS A CA 1
ATOM 730 C C . LYS A 1 91 ? -3.424 -15.203 4.951 1.00 90.31 91 LYS A C 1
ATOM 732 O O . LYS A 1 91 ? -4.398 -15.644 5.550 1.00 90.31 91 LYS A O 1
ATOM 737 N N . GLN A 1 92 ? -2.171 -15.514 5.278 1.00 89.19 92 GLN A N 1
ATOM 738 C CA . GLN A 1 92 ? -1.819 -16.315 6.455 1.00 89.19 92 GLN A CA 1
ATOM 739 C C . GLN A 1 92 ? -2.215 -15.625 7.768 1.00 89.19 92 GLN A C 1
ATOM 741 O O . GLN A 1 92 ? -2.682 -16.293 8.687 1.00 89.19 92 GLN A O 1
ATOM 746 N N . GLU A 1 93 ? -2.077 -14.300 7.846 1.00 87.25 93 GLU A N 1
ATOM 747 C CA . GLU A 1 93 ? -2.372 -13.525 9.061 1.00 87.25 93 GLU A CA 1
ATOM 748 C C . GLU A 1 93 ? -3.808 -12.975 9.080 1.00 87.25 93 GLU A C 1
ATOM 750 O O . GLU A 1 93 ? -4.425 -12.851 10.139 1.00 87.25 93 GLU A O 1
ATOM 755 N N . ASN A 1 94 ? -4.350 -12.628 7.909 1.00 88.19 94 ASN A N 1
ATOM 756 C CA . ASN A 1 94 ? -5.679 -12.045 7.749 1.00 88.19 94 ASN A CA 1
ATOM 757 C C . ASN A 1 94 ? -6.352 -12.554 6.454 1.00 88.19 94 ASN A C 1
ATOM 759 O O . ASN A 1 94 ? -6.282 -11.906 5.405 1.00 88.19 94 ASN A O 1
ATOM 763 N N . PRO A 1 95 ? -7.013 -13.726 6.499 1.00 91.06 95 PRO A N 1
ATOM 764 C CA . PRO A 1 95 ? -7.599 -14.366 5.318 1.00 91.06 95 PRO A CA 1
ATOM 765 C C . PRO A 1 95 ? -8.679 -13.532 4.617 1.00 91.06 95 PRO A C 1
ATOM 767 O O . PRO A 1 95 ? -8.827 -13.610 3.395 1.00 91.06 95 PRO A O 1
ATOM 770 N N . ASP A 1 96 ? -9.407 -12.701 5.362 1.00 91.50 96 ASP A N 1
ATOM 771 C CA . ASP A 1 96 ? -10.569 -11.962 4.856 1.00 91.50 96 ASP A CA 1
ATOM 772 C C . ASP A 1 96 ? -10.233 -10.545 4.380 1.00 91.50 96 ASP A C 1
ATOM 774 O O . ASP A 1 96 ? -11.087 -9.885 3.784 1.00 91.50 96 ASP A O 1
ATOM 778 N N . VAL A 1 97 ? -9.011 -10.054 4.620 1.00 92.81 97 VAL A N 1
ATOM 779 C CA . VAL A 1 97 ? -8.655 -8.684 4.234 1.00 92.81 97 VAL A CA 1
ATOM 780 C C . VAL A 1 97 ? -8.718 -8.524 2.714 1.00 92.81 97 VAL A C 1
ATOM 782 O O . VAL A 1 97 ? -8.210 -9.388 1.977 1.00 92.81 97 VAL A O 1
ATOM 785 N N . PRO A 1 98 ? -9.339 -7.446 2.207 1.00 95.38 98 PRO A N 1
ATOM 786 C CA . PRO A 1 98 ? -9.303 -7.144 0.791 1.00 95.38 98 PRO A CA 1
ATOM 787 C C . PRO A 1 98 ? -7.889 -6.735 0.382 1.00 95.38 98 PRO A C 1
ATOM 789 O O . PRO A 1 98 ? -7.223 -5.936 1.045 1.00 95.38 98 PRO A O 1
ATOM 792 N N . ILE A 1 99 ? -7.453 -7.288 -0.744 1.00 94.12 99 ILE A N 1
ATOM 793 C CA . ILE A 1 99 ? -6.147 -7.029 -1.337 1.00 94.12 99 ILE A CA 1
ATOM 794 C C . ILE A 1 99 ? -6.375 -6.438 -2.728 1.00 94.12 99 ILE A C 1
ATOM 796 O O . ILE A 1 99 ? -7.257 -6.896 -3.458 1.00 94.12 99 ILE A O 1
ATOM 800 N N . VAL A 1 100 ? -5.598 -5.414 -3.076 1.00 95.44 100 VAL A N 1
ATOM 801 C CA . VAL A 1 100 ? -5.493 -4.892 -4.443 1.00 95.44 100 VAL A CA 1
ATOM 802 C C . VAL A 1 100 ? -4.035 -4.968 -4.879 1.00 95.44 100 VAL A C 1
ATOM 804 O O . VAL A 1 100 ? -3.143 -4.446 -4.203 1.00 95.44 100 VAL A O 1
ATOM 807 N N . ILE A 1 101 ? -3.800 -5.625 -6.010 1.00 93.75 101 ILE A N 1
ATOM 808 C CA . ILE A 1 101 ? -2.481 -5.777 -6.619 1.00 93.75 101 ILE A CA 1
ATOM 809 C C . ILE A 1 101 ? -2.244 -4.593 -7.554 1.00 93.75 101 ILE A C 1
ATOM 811 O O . ILE A 1 101 ? -2.925 -4.417 -8.568 1.00 93.75 101 ILE A O 1
ATOM 815 N N . VAL A 1 102 ? -1.254 -3.782 -7.201 1.00 93.06 102 VAL A N 1
ATOM 816 C CA . VAL A 1 102 ? -0.873 -2.556 -7.891 1.00 93.06 102 VAL A CA 1
ATOM 817 C C . VAL A 1 102 ? 0.431 -2.794 -8.637 1.00 93.06 102 VAL A C 1
ATOM 819 O O . VAL A 1 102 ? 1.498 -2.928 -8.038 1.00 93.06 102 VAL A O 1
ATOM 822 N N . MET A 1 103 ? 0.356 -2.805 -9.962 1.00 91.50 103 MET A N 1
ATOM 823 C CA . MET A 1 103 ? 1.534 -2.887 -10.812 1.00 91.50 103 MET A CA 1
ATOM 824 C C . MET A 1 103 ? 2.035 -1.481 -11.134 1.00 91.50 103 MET A C 1
ATOM 826 O O . MET A 1 103 ? 1.380 -0.725 -11.853 1.00 91.50 103 MET A O 1
ATOM 830 N N . ASN A 1 104 ? 3.190 -1.115 -10.594 1.00 89.38 104 ASN A N 1
ATOM 831 C CA . ASN A 1 104 ? 3.818 0.176 -10.839 1.00 89.38 104 ASN A CA 1
ATOM 832 C C . ASN A 1 104 ? 4.853 0.097 -11.972 1.00 89.38 104 ASN A C 1
ATOM 834 O O . ASN A 1 104 ? 5.258 -0.981 -12.398 1.00 89.38 104 ASN A O 1
ATOM 838 N N . LYS A 1 105 ? 5.303 1.272 -12.429 1.00 86.88 105 LYS A N 1
ATOM 839 C CA . LYS A 1 105 ? 6.243 1.472 -13.543 1.00 86.88 105 LYS A CA 1
ATOM 840 C C . LYS A 1 105 ? 5.675 1.061 -14.899 1.00 86.88 105 LYS A C 1
ATOM 842 O O . LYS A 1 105 ? 6.445 0.785 -15.808 1.00 86.88 105 LYS A O 1
ATOM 847 N N . ALA A 1 106 ? 4.349 1.106 -15.060 1.00 81.88 106 ALA A N 1
ATOM 848 C CA . ALA A 1 106 ? 3.645 0.786 -16.308 1.00 81.88 106 ALA A CA 1
ATOM 849 C C . ALA A 1 106 ? 4.005 1.690 -17.510 1.00 81.88 106 ALA A C 1
ATOM 851 O O . ALA A 1 106 ? 3.426 1.558 -18.586 1.00 81.88 106 ALA A O 1
ATOM 852 N N . ASP A 1 107 ? 4.917 2.646 -17.328 1.00 79.38 107 ASP A N 1
ATOM 853 C CA . ASP A 1 107 ? 5.580 3.376 -18.405 1.00 79.38 107 ASP A CA 1
ATOM 854 C C . ASP A 1 107 ? 6.662 2.566 -19.136 1.00 79.38 107 ASP A C 1
ATOM 856 O O . ASP A 1 107 ? 7.037 2.948 -20.244 1.00 79.38 107 ASP A O 1
ATOM 860 N N . ASP A 1 108 ? 7.138 1.453 -18.571 1.00 74.62 108 ASP A N 1
ATOM 861 C CA . ASP A 1 108 ? 8.129 0.597 -19.222 1.00 74.62 108 ASP A CA 1
ATOM 862 C C . ASP A 1 108 ? 7.461 -0.380 -20.201 1.00 74.62 108 ASP A C 1
ATOM 864 O O . ASP A 1 108 ? 6.858 -1.386 -19.825 1.00 74.62 108 ASP A O 1
ATOM 868 N N . THR A 1 109 ? 7.577 -0.090 -21.496 1.00 64.75 109 THR A N 1
ATOM 869 C CA . THR A 1 109 ? 7.015 -0.919 -22.573 1.00 64.75 109 THR A CA 1
ATOM 870 C C . THR A 1 109 ? 7.697 -2.282 -22.724 1.00 64.75 109 THR A C 1
ATOM 872 O O . THR A 1 109 ? 7.205 -3.109 -23.489 1.00 64.75 109 THR A O 1
ATOM 875 N N . ASN A 1 110 ? 8.824 -2.527 -22.043 1.00 63.59 110 ASN A N 1
ATOM 876 C CA . ASN A 1 110 ? 9.556 -3.796 -22.129 1.00 63.59 110 ASN A CA 1
ATOM 877 C C . ASN A 1 110 ? 9.042 -4.871 -21.164 1.00 63.59 110 ASN A C 1
ATOM 879 O O . ASN A 1 110 ? 9.505 -6.011 -21.223 1.00 63.59 110 ASN A O 1
ATOM 883 N N . ILE A 1 111 ? 8.113 -4.530 -20.269 1.00 63.06 111 ILE A N 1
ATOM 884 C CA . ILE A 1 111 ? 7.598 -5.459 -19.266 1.00 63.06 111 ILE A CA 1
ATOM 885 C C . ILE A 1 111 ? 6.271 -6.041 -19.764 1.00 63.06 111 ILE A C 1
ATOM 887 O O . ILE A 1 111 ? 5.278 -5.329 -19.909 1.00 63.06 111 ILE A O 1
ATOM 891 N N . ASP A 1 112 ? 6.233 -7.356 -20.010 1.00 61.88 112 ASP A N 1
ATOM 892 C CA . ASP A 1 112 ? 4.968 -8.059 -20.247 1.00 61.88 112 ASP A CA 1
ATOM 893 C C . ASP A 1 112 ? 4.186 -8.189 -18.935 1.00 61.88 112 ASP A C 1
ATOM 895 O O . ASP A 1 112 ? 4.347 -9.106 -18.120 1.00 61.88 112 ASP A O 1
ATOM 899 N N . TYR A 1 113 ? 3.302 -7.224 -18.750 1.00 62.94 113 TYR A N 1
ATOM 900 C CA . TYR A 1 113 ? 2.420 -7.107 -17.608 1.00 62.94 113 TYR A CA 1
ATOM 901 C C . TYR A 1 113 ? 1.315 -8.170 -17.527 1.00 62.94 113 TYR A C 1
ATOM 903 O O . TYR A 1 113 ? 0.751 -8.314 -16.436 1.00 62.94 113 TYR A O 1
ATOM 911 N N . GLY A 1 114 ? 1.033 -8.903 -18.623 1.00 59.78 114 GLY A N 1
ATOM 912 C CA . GLY A 1 114 ? -0.056 -9.881 -18.843 1.00 59.78 114 GLY A CA 1
ATOM 913 C C . GLY A 1 114 ? -1.309 -9.760 -17.949 1.00 59.78 114 GLY A C 1
ATOM 914 O O . GLY A 1 114 ? -1.733 -8.663 -17.627 1.00 59.78 114 GLY A O 1
ATOM 915 N N . LYS A 1 115 ? -1.950 -10.880 -17.559 1.00 61.88 115 LYS A N 1
ATOM 916 C CA . LYS A 1 115 ? -3.040 -10.903 -16.550 1.00 61.88 115 LYS A CA 1
ATOM 917 C C . LYS A 1 115 ? -2.479 -11.221 -15.160 1.00 61.88 115 LYS A C 1
ATOM 919 O O . LYS A 1 115 ? -1.707 -12.172 -15.057 1.00 61.88 115 LYS A O 1
ATOM 924 N N . GLY A 1 116 ? -2.827 -10.445 -14.129 1.00 71.50 116 GLY A N 1
ATOM 925 C CA . GLY A 1 116 ? -2.414 -10.727 -12.742 1.00 71.50 116 GLY A CA 1
ATOM 926 C C . GLY A 1 116 ? -2.444 -9.541 -11.771 1.00 71.50 116 GLY A C 1
ATOM 927 O O . GLY A 1 116 ? -2.475 -9.764 -10.570 1.00 71.50 116 GLY A O 1
ATOM 928 N N . ALA A 1 117 ? -2.466 -8.299 -12.265 1.00 85.00 117 ALA A N 1
ATOM 929 C CA . ALA A 1 117 ? -2.668 -7.114 -11.431 1.00 85.00 117 ALA A CA 1
ATOM 930 C C . ALA A 1 117 ? -4.104 -6.589 -11.557 1.00 85.00 117 ALA A C 1
ATOM 932 O O . ALA A 1 117 ? -4.717 -6.710 -12.620 1.00 85.00 117 ALA A O 1
ATOM 933 N N . ASP A 1 118 ? -4.616 -5.974 -10.491 1.00 90.25 118 ASP A N 1
ATOM 934 C CA . ASP A 1 118 ? -5.914 -5.294 -10.509 1.00 90.25 118 ASP A CA 1
ATOM 935 C C . ASP A 1 118 ? -5.818 -3.932 -11.209 1.00 90.25 118 ASP A C 1
ATOM 937 O O . ASP A 1 118 ? -6.769 -3.482 -11.849 1.00 90.25 118 ASP A O 1
ATOM 941 N N . ILE A 1 119 ? -4.665 -3.263 -11.089 1.00 91.06 119 ILE A N 1
ATOM 942 C CA . ILE A 1 119 ? -4.432 -1.939 -11.666 1.00 91.06 119 ILE A CA 1
ATOM 943 C C . ILE A 1 119 ? -2.971 -1.725 -12.065 1.00 91.06 119 ILE A C 1
ATOM 945 O O . ILE A 1 119 ? -2.045 -2.167 -11.386 1.00 91.06 119 ILE A O 1
ATOM 949 N N . TYR A 1 120 ? -2.781 -0.985 -13.160 1.00 91.00 120 TYR A N 1
ATOM 950 C CA . TYR A 1 120 ? -1.483 -0.547 -13.667 1.00 91.00 120 TYR A CA 1
ATOM 951 C C . TYR A 1 120 ? -1.326 0.960 -13.484 1.00 91.00 120 TYR A C 1
ATOM 953 O O . TYR A 1 120 ? -2.151 1.739 -13.978 1.00 91.00 120 TYR A O 1
ATOM 961 N N . ILE A 1 121 ? -0.256 1.370 -12.808 1.00 91.38 121 ILE A N 1
ATOM 962 C CA . ILE A 1 121 ? 0.035 2.765 -12.481 1.00 91.38 121 ILE A CA 1
ATOM 963 C C . ILE A 1 121 ? 1.446 3.170 -12.914 1.00 91.38 121 ILE A C 1
ATOM 965 O O . ILE A 1 121 ? 2.340 2.342 -13.103 1.00 91.38 121 ILE A O 1
ATOM 969 N N . SER A 1 122 ? 1.665 4.479 -13.021 1.00 90.62 122 SER A N 1
ATOM 970 C CA . SER A 1 122 ? 3.013 5.043 -13.077 1.00 90.62 122 SER A CA 1
ATOM 971 C C . SER A 1 122 ? 3.113 6.229 -12.129 1.00 90.62 122 SER A C 1
ATOM 973 O O . SER A 1 122 ? 2.622 7.321 -12.424 1.00 90.62 122 SER A O 1
ATOM 975 N N . CYS A 1 123 ? 3.794 6.035 -10.996 1.00 88.75 123 CYS A N 1
ATOM 976 C CA . CYS A 1 123 ? 4.086 7.123 -10.052 1.00 88.75 123 CYS A CA 1
ATOM 977 C C . CYS A 1 123 ? 4.993 8.206 -10.661 1.00 88.75 123 CYS A C 1
ATOM 979 O O . CYS A 1 123 ? 4.955 9.366 -10.244 1.00 88.75 123 CYS A O 1
ATOM 981 N N . LYS A 1 124 ? 5.814 7.839 -11.654 1.00 88.19 124 LYS A N 1
ATOM 982 C CA . LYS A 1 124 ? 6.701 8.761 -12.372 1.00 88.19 124 LYS A CA 1
ATOM 983 C C . LYS A 1 124 ? 5.907 9.737 -13.238 1.00 88.19 124 LYS A C 1
ATOM 985 O O . LYS A 1 124 ? 6.223 10.924 -13.255 1.00 88.19 124 LYS A O 1
ATOM 990 N N . HIS A 1 125 ? 4.862 9.242 -13.898 1.00 87.69 125 HIS A N 1
ATOM 991 C CA . HIS A 1 125 ? 4.036 10.009 -14.831 1.00 87.69 125 HIS A CA 1
ATOM 992 C C . HIS A 1 125 ? 2.664 10.416 -14.268 1.00 87.69 125 HIS A C 1
ATOM 994 O O . HIS A 1 125 ? 1.850 10.948 -15.012 1.00 87.69 125 HIS A O 1
ATOM 1000 N N . ASN A 1 126 ? 2.407 10.189 -12.973 1.00 86.31 126 ASN A N 1
ATOM 1001 C CA . ASN A 1 126 ? 1.113 10.434 -12.317 1.00 86.31 126 ASN A CA 1
ATOM 1002 C C . ASN A 1 126 ? -0.073 9.786 -13.046 1.00 86.31 126 ASN A C 1
ATOM 1004 O O . ASN A 1 126 ? -1.112 10.410 -13.234 1.00 86.31 126 ASN A O 1
ATOM 1008 N N . ARG A 1 127 ? 0.092 8.537 -13.487 1.00 88.19 127 ARG A N 1
ATOM 1009 C CA . ARG A 1 127 ? -0.937 7.815 -14.241 1.00 88.19 127 ARG A CA 1
ATOM 1010 C C . ARG A 1 127 ? -1.680 6.831 -13.341 1.00 88.19 127 ARG A C 1
ATOM 1012 O O . ARG A 1 127 ? -1.029 5.975 -12.739 1.00 88.19 127 ARG A O 1
ATOM 1019 N N . ASN A 1 128 ? -3.014 6.906 -13.346 1.00 88.62 128 ASN A N 1
ATOM 1020 C CA . ASN A 1 128 ? -3.945 5.983 -12.681 1.00 88.62 128 ASN A CA 1
ATOM 1021 C C . ASN A 1 128 ? -3.796 5.882 -11.148 1.00 88.62 128 ASN A C 1
ATOM 1023 O O . ASN A 1 128 ? -4.283 4.920 -10.554 1.00 88.62 128 ASN A O 1
ATOM 1027 N N . LEU A 1 129 ? -3.134 6.839 -10.493 1.00 89.06 129 LEU A N 1
ATOM 1028 C CA . LEU A 1 129 ? -2.912 6.804 -9.040 1.00 89.06 129 LEU A CA 1
ATOM 1029 C C . LEU A 1 129 ? -4.231 6.966 -8.272 1.00 89.06 129 LEU A C 1
ATOM 1031 O O . LEU A 1 129 ? -4.474 6.279 -7.282 1.00 89.06 129 LEU A O 1
ATOM 1035 N N . GLU A 1 130 ? -5.099 7.833 -8.783 1.00 87.94 130 GLU A N 1
ATOM 1036 C CA . GLU A 1 130 ? -6.426 8.161 -8.272 1.00 87.94 130 GLU A CA 1
ATOM 1037 C C . GLU A 1 130 ? -7.388 6.969 -8.265 1.00 87.94 130 GLU A C 1
ATOM 1039 O O . GLU A 1 130 ? -8.322 6.935 -7.472 1.00 87.94 130 GLU A O 1
ATOM 1044 N N . ASN A 1 131 ? -7.133 5.961 -9.102 1.00 90.38 131 ASN A N 1
ATOM 1045 C CA . ASN A 1 131 ? -7.995 4.791 -9.246 1.00 90.38 131 ASN A CA 1
ATOM 1046 C C . ASN A 1 131 ? -7.627 3.653 -8.278 1.00 90.38 131 ASN A C 1
ATOM 1048 O O . ASN A 1 131 ? -8.391 2.701 -8.145 1.00 90.38 131 ASN A O 1
ATOM 1052 N N . VAL A 1 132 ? -6.498 3.742 -7.563 1.00 92.38 132 VAL A N 1
ATOM 1053 C CA . VAL A 1 132 ? -6.053 2.684 -6.636 1.00 92.38 132 VAL A CA 1
ATOM 1054 C C . VAL A 1 132 ? -6.971 2.580 -5.414 1.00 92.38 132 VAL A C 1
ATOM 1056 O O . VAL A 1 132 ? -7.467 1.500 -5.097 1.00 92.38 132 VAL A O 1
ATOM 1059 N N . LEU A 1 133 ? -7.227 3.699 -4.729 1.00 91.75 133 LEU A N 1
ATOM 1060 C CA . LEU A 1 133 ? -8.065 3.727 -3.525 1.00 91.75 133 LEU A CA 1
ATOM 1061 C C . LEU A 1 133 ? -9.542 3.365 -3.802 1.00 91.75 133 LEU A C 1
ATOM 1063 O O . LEU A 1 133 ? -10.076 2.538 -3.056 1.00 91.75 133 LEU A O 1
ATOM 1067 N N . PRO A 1 134 ? -10.187 3.853 -4.886 1.00 91.94 134 PRO A N 1
ATOM 1068 C CA . PRO A 1 134 ? -11.516 3.403 -5.307 1.00 91.94 134 PRO A CA 1
ATOM 1069 C C . PRO A 1 134 ? -11.669 1.894 -5.514 1.00 91.94 134 PRO A C 1
ATOM 1071 O O . PRO A 1 134 ? -12.776 1.383 -5.377 1.00 91.94 134 PRO A O 1
ATOM 1074 N N . LEU A 1 135 ? -10.599 1.168 -5.852 1.00 93.00 135 LEU A N 1
ATOM 1075 C CA . LEU A 1 135 ? -10.662 -0.287 -6.028 1.00 93.00 135 LEU A CA 1
ATOM 1076 C C . LEU A 1 135 ? -10.629 -1.048 -4.700 1.00 93.00 135 LEU A C 1
ATOM 1078 O O . LEU A 1 135 ? -11.164 -2.157 -4.618 1.00 93.00 135 LEU A O 1
ATOM 1082 N N . LEU A 1 136 ? -9.985 -0.479 -3.678 1.00 94.06 136 LEU A N 1
ATOM 1083 C CA . LEU A 1 136 ? -9.798 -1.126 -2.381 1.00 94.06 136 LEU A CA 1
ATOM 1084 C C . LEU A 1 136 ? -10.906 -0.753 -1.390 1.00 94.06 136 LEU A C 1
ATOM 1086 O O . LEU A 1 136 ? -11.514 -1.638 -0.794 1.00 94.06 136 LEU A O 1
ATOM 1090 N N . ILE A 1 137 ? -11.203 0.537 -1.234 1.00 91.19 137 ILE A N 1
ATOM 1091 C CA . ILE A 1 137 ? -12.069 1.068 -0.166 1.00 91.19 137 ILE A CA 1
ATOM 1092 C C . ILE A 1 137 ? -13.487 0.473 -0.150 1.00 91.19 137 ILE A C 1
ATOM 1094 O O . ILE A 1 137 ? -13.979 0.159 0.939 1.00 91.19 137 ILE A O 1
ATOM 1098 N N . PRO A 1 138 ? -14.158 0.251 -1.296 1.00 91.25 138 PRO A N 1
ATOM 1099 C CA . PRO A 1 138 ? -15.467 -0.400 -1.310 1.00 91.25 138 PRO A CA 1
ATOM 1100 C C . PRO A 1 138 ? -15.433 -1.867 -0.864 1.00 91.25 138 PRO A C 1
ATOM 1102 O O . PRO A 1 138 ? -16.457 -2.389 -0.434 1.00 91.25 138 PRO A O 1
ATOM 1105 N N . LYS A 1 139 ? -14.275 -2.534 -0.968 1.00 92.44 139 LYS A N 1
ATOM 1106 C CA . LYS A 1 139 ? -14.080 -3.924 -0.526 1.00 92.44 139 LYS A CA 1
ATOM 1107 C C . LYS A 1 139 ? -13.758 -4.020 0.972 1.00 92.44 139 LYS A C 1
ATOM 1109 O O . LYS A 1 139 ? -13.845 -5.106 1.537 1.00 92.44 139 LYS A O 1
ATOM 1114 N N . MET A 1 140 ? -13.357 -2.915 1.605 1.00 91.62 140 MET A N 1
ATOM 1115 C CA . MET A 1 140 ? -13.060 -2.854 3.038 1.00 91.62 140 MET A CA 1
ATOM 1116 C C . MET A 1 140 ? -14.352 -2.911 3.850 1.00 91.62 140 MET A C 1
ATOM 1118 O O . MET A 1 140 ? -15.370 -2.329 3.464 1.00 91.62 140 MET A O 1
ATOM 1122 N N . LYS A 1 141 ? -14.298 -3.583 5.006 1.00 85.75 141 LYS A N 1
ATOM 1123 C CA . LYS A 1 141 ? -15.403 -3.573 5.971 1.00 85.75 141 LYS A CA 1
ATOM 1124 C C . LYS A 1 141 ? -15.700 -2.124 6.366 1.00 85.75 141 LYS A C 1
ATOM 1126 O O . LYS A 1 141 ? -14.789 -1.302 6.456 1.00 85.75 141 LYS A O 1
ATOM 1131 N N . LEU A 1 142 ? -16.974 -1.794 6.561 1.00 79.69 142 LEU A N 1
ATOM 1132 C CA . LEU A 1 142 ? -17.335 -0.482 7.092 1.00 79.69 142 LEU A CA 1
ATOM 1133 C C . LEU A 1 142 ? -16.803 -0.362 8.526 1.00 79.69 142 LEU A C 1
ATOM 1135 O O . LEU A 1 142 ? -16.870 -1.346 9.264 1.00 79.69 142 LEU A O 1
ATOM 1139 N N . PRO A 1 143 ? -16.278 0.807 8.928 1.00 72.38 143 PRO A N 1
ATOM 1140 C CA . PRO A 1 143 ? -15.857 1.001 10.305 1.00 72.38 143 PRO A CA 1
ATOM 1141 C C . PRO A 1 143 ? -17.079 0.895 11.225 1.00 72.38 143 PRO A C 1
ATOM 1143 O O . PRO A 1 143 ? -18.094 1.543 10.975 1.00 72.38 143 PRO A O 1
ATOM 1146 N N . GLU A 1 144 ? -16.977 0.095 12.289 1.00 67.38 144 GLU A N 1
ATOM 1147 C CA . GLU A 1 144 ? -18.040 -0.034 13.300 1.00 67.38 144 GLU A CA 1
ATOM 1148 C C . GLU A 1 144 ? -18.310 1.306 14.006 1.00 67.38 144 GLU A C 1
ATOM 1150 O O . GLU A 1 144 ? -19.449 1.606 14.361 1.00 67.38 144 GLU A O 1
ATOM 1155 N N . THR A 1 145 ? -17.275 2.148 14.117 1.00 67.31 145 THR A N 1
ATOM 1156 C CA . THR A 1 145 ? -17.346 3.482 14.719 1.00 67.31 145 THR A CA 1
ATOM 1157 C C . THR A 1 145 ? -16.561 4.489 13.878 1.00 67.31 145 THR A C 1
ATOM 1159 O O . THR A 1 145 ? -15.387 4.278 13.556 1.00 67.31 145 THR A O 1
ATOM 1162 N N . ILE A 1 146 ? -17.185 5.622 13.541 1.00 64.31 146 ILE A N 1
ATOM 1163 C CA . ILE A 1 146 ? -16.491 6.755 12.914 1.00 64.31 146 ILE A CA 1
ATOM 1164 C C . ILE A 1 146 ? -15.819 7.560 14.027 1.00 64.31 146 ILE A C 1
ATOM 1166 O O . ILE A 1 146 ? -16.411 8.462 14.607 1.00 64.31 146 ILE A O 1
ATOM 1170 N N . ILE A 1 147 ? -14.583 7.188 14.345 1.00 64.94 147 ILE A N 1
ATOM 1171 C CA . ILE A 1 147 ? -13.742 7.911 15.304 1.00 64.94 147 ILE A CA 1
ATOM 1172 C C . ILE A 1 147 ? -13.144 9.131 14.601 1.00 64.94 147 ILE A C 1
ATOM 1174 O O . ILE A 1 147 ? -12.639 9.009 13.475 1.00 64.94 147 ILE A O 1
ATOM 1178 N N . SER A 1 148 ? -13.196 10.294 15.251 1.00 66.50 148 SER A N 1
ATOM 1179 C CA . SER A 1 148 ? -12.649 11.531 14.691 1.00 66.50 148 SER A CA 1
ATOM 1180 C C . SER A 1 148 ? -11.122 11.443 14.498 1.00 66.50 148 SER A C 1
ATOM 1182 O O . SER A 1 148 ? -10.449 10.644 15.163 1.00 66.50 148 SER A O 1
ATOM 1184 N N . PRO A 1 149 ? -10.524 12.267 13.614 1.00 61.50 149 PRO A N 1
ATOM 1185 C CA . PRO A 1 149 ? -9.074 12.290 13.416 1.00 61.50 149 PRO A CA 1
ATOM 1186 C C . PRO A 1 149 ? -8.308 12.582 14.708 1.00 61.50 149 PRO A C 1
ATOM 1188 O O . PRO A 1 149 ? -7.273 11.971 14.956 1.00 61.50 149 PRO A O 1
ATOM 1191 N N . LEU A 1 150 ? -8.836 13.483 15.546 1.00 65.50 150 LEU A N 1
ATOM 1192 C CA . LEU A 1 150 ? -8.232 13.857 16.825 1.00 65.50 150 LEU A CA 1
ATOM 1193 C C . LEU A 1 150 ? -8.248 12.694 17.821 1.00 65.50 150 LEU A C 1
ATOM 1195 O O . LEU A 1 150 ? -7.210 12.382 18.392 1.00 65.50 150 LEU A O 1
ATOM 1199 N N . GLU A 1 151 ? -9.384 12.019 17.996 1.00 65.56 151 GLU A N 1
ATOM 1200 C CA . GLU A 1 151 ? -9.482 10.842 18.877 1.00 65.56 151 GLU A CA 1
ATOM 1201 C C . GLU A 1 151 ? -8.581 9.700 18.399 1.00 65.56 151 GLU A C 1
ATOM 1203 O O . GLU A 1 151 ? -7.878 9.089 19.198 1.00 65.56 151 GLU A O 1
ATOM 1208 N N . THR A 1 152 ? -8.520 9.482 17.083 1.00 61.41 152 THR A N 1
ATOM 1209 C CA . THR A 1 152 ? -7.614 8.499 16.478 1.00 61.41 152 THR A CA 1
ATOM 1210 C C . THR A 1 152 ? -6.151 8.815 16.811 1.00 61.41 152 THR A C 1
ATOM 1212 O O . THR A 1 152 ? -5.391 7.922 17.179 1.00 61.41 152 THR A O 1
ATOM 1215 N N . LEU A 1 153 ? -5.750 10.088 16.700 1.00 60.25 153 LEU A N 1
ATOM 1216 C CA . LEU A 1 153 ? -4.418 10.564 17.083 1.00 60.25 153 LEU A CA 1
ATOM 1217 C C . LEU A 1 153 ? -4.125 10.275 18.561 1.00 60.25 153 LEU A C 1
ATOM 1219 O O . LEU A 1 153 ? -3.045 9.780 18.881 1.00 60.25 153 LEU A O 1
ATOM 1223 N N . PHE A 1 154 ? -5.084 10.542 19.451 1.00 62.59 154 PHE A N 1
ATOM 1224 C CA . PHE A 1 154 ? -4.941 10.298 20.888 1.00 62.59 154 PHE A CA 1
ATOM 1225 C C . PHE A 1 154 ? -4.849 8.810 21.251 1.00 62.59 154 PHE A C 1
ATOM 1227 O O . PHE A 1 154 ? -4.109 8.478 22.174 1.00 62.59 154 PHE A O 1
ATOM 1234 N N . GLU A 1 155 ? -5.534 7.916 20.534 1.00 60.00 155 GLU A N 1
ATOM 1235 C CA . GLU A 1 155 ? -5.412 6.463 20.736 1.00 60.00 155 GLU A CA 1
ATOM 1236 C C . GLU A 1 155 ? -4.100 5.892 20.178 1.00 60.00 155 GLU A C 1
ATOM 1238 O O . GLU A 1 155 ? -3.516 4.991 20.779 1.00 60.00 155 GLU A O 1
ATOM 1243 N N . TYR A 1 156 ? -3.601 6.413 19.052 1.00 58.50 156 TYR A N 1
ATOM 1244 C CA . TYR A 1 156 ? -2.399 5.881 18.393 1.00 58.50 156 TYR A CA 1
ATOM 1245 C C . TYR A 1 156 ? -1.075 6.376 19.000 1.00 58.50 156 TYR A C 1
ATOM 1247 O O . TYR A 1 156 ? -0.088 5.636 18.996 1.00 58.50 156 TYR A O 1
ATOM 1255 N N . LEU A 1 157 ? -1.025 7.604 19.528 1.00 55.91 157 LEU A N 1
ATOM 1256 C CA . LEU A 1 157 ? 0.196 8.203 20.094 1.00 55.91 157 LEU A CA 1
ATOM 1257 C C . LEU A 1 157 ? 0.817 7.406 21.273 1.00 55.91 157 LEU A C 1
ATOM 1259 O O . LEU A 1 157 ? 2.034 7.197 21.261 1.00 55.91 157 LEU A O 1
ATOM 1263 N N . PRO A 1 158 ? 0.053 6.897 22.262 1.00 53.25 158 PRO A N 1
ATOM 1264 C CA . PRO A 1 158 ? 0.603 6.176 23.417 1.00 53.25 158 PRO A CA 1
ATOM 1265 C C . PRO A 1 158 ? 1.339 4.875 23.060 1.00 53.25 158 PRO A C 1
ATOM 1267 O O . PRO A 1 158 ? 2.331 4.525 23.705 1.00 53.25 158 PRO A O 1
ATOM 1270 N N . HIS A 1 159 ? 0.889 4.174 22.015 1.00 50.22 159 HIS A N 1
ATOM 1271 C CA . HIS A 1 159 ? 1.509 2.931 21.543 1.00 50.22 159 HIS A CA 1
ATOM 1272 C C . HIS A 1 159 ? 2.865 3.150 20.851 1.00 50.22 159 HIS A C 1
ATOM 1274 O O . HIS A 1 159 ? 3.650 2.212 20.746 1.00 50.22 159 HIS A O 1
ATOM 1280 N N . TYR A 1 160 ? 3.161 4.378 20.412 1.00 46.78 160 TYR A N 1
ATOM 1281 C CA . TYR A 1 160 ? 4.424 4.732 19.756 1.00 46.78 160 TYR A CA 1
ATOM 1282 C C . TYR A 1 160 ? 5.374 5.536 20.653 1.00 46.78 160 TYR A C 1
ATOM 1284 O O . TYR A 1 160 ? 6.589 5.387 20.534 1.00 46.78 160 TYR A O 1
ATOM 1292 N N . CYS A 1 161 ? 4.859 6.326 21.602 1.00 40.41 161 CYS A N 1
ATOM 1293 C CA . CYS A 1 161 ? 5.683 7.027 22.598 1.00 40.41 161 CYS A CA 1
ATOM 1294 C C . CYS A 1 161 ? 6.373 6.091 23.607 1.00 40.41 161 CYS A C 1
ATOM 1296 O O . CYS A 1 161 ? 7.207 6.537 24.384 1.00 40.41 161 CYS A O 1
ATOM 1298 N N . SER A 1 162 ? 6.048 4.799 23.604 1.00 36.12 162 SER A N 1
ATOM 1299 C CA . SER A 1 162 ? 6.680 3.781 24.450 1.00 36.12 162 SER A CA 1
ATOM 1300 C C . SER A 1 162 ? 7.911 3.113 23.805 1.00 36.12 162 SER A C 1
ATOM 1302 O O . SER A 1 162 ? 8.474 2.193 24.394 1.00 36.12 162 SER A O 1
ATOM 1304 N N . ILE A 1 163 ? 8.351 3.574 22.623 1.00 37.88 163 ILE A N 1
ATOM 1305 C CA . ILE A 1 163 ? 9.523 3.045 21.888 1.00 37.88 163 ILE A CA 1
ATOM 1306 C C . ILE A 1 163 ? 10.632 4.116 21.705 1.00 37.88 163 ILE A C 1
ATOM 1308 O O . ILE A 1 163 ? 11.587 3.899 20.963 1.00 37.88 163 ILE A O 1
ATOM 1312 N N . SER A 1 164 ? 10.546 5.272 22.377 1.00 31.81 164 SER A N 1
ATOM 1313 C CA . SER A 1 164 ? 11.609 6.301 22.374 1.00 31.81 164 SER A CA 1
ATOM 1314 C C . SER A 1 164 ? 12.561 6.179 23.555 1.00 31.81 164 SER A C 1
ATOM 1316 O O . SER A 1 164 ? 12.036 6.160 24.691 1.00 31.81 164 SER A O 1
#

Sequence (164 aa):
MQNIIIIGDQGVGKSSFVQRLTTNTFSETYICTLTKDLHLIEFQGRYIGLHDHGGCERYHSLRQLHYKHADGVLVFCDTRLNIDVWVEAVKQENPDVPIVIVMNKADDTNIDYGKGADIYISCKHNRNLENVLPLLIPKMKLPETIISPLETLFEYLPHYCSIS

Radius of gyration: 15.37 Å; chains: 1; bounding box: 32×33×47 Å

Foldseek 3Di:
DAEEEEAEEPPLQLVLLVCCCQPVCLFVAFDAALDPQWTWTDHPNAIYIYGSPRYDPPCLPVVLVCLLRHLAYEYGDQADPCRVVVVVSSCVSPVQHYYFYEHEPLVDPVYPPDPDGPYYYYSPVRGCSSVRCVVRVVSGDDDPDRDDPVRVSVVPVVVVVVPD